Protein AF-A0A2P2LV57-F1 (afdb_monomer_lite)

Structure (mmCIF, N/CA/C/O backbone):
data_AF-A0A2P2LV57-F1
#
_entry.id   AF-A0A2P2LV57-F1
#
loop_
_atom_site.group_PDB
_atom_site.id
_atom_site.type_symbol
_atom_site.label_atom_id
_atom_site.label_alt_id
_atom_site.label_comp_id
_atom_site.label_asym_id
_atom_site.label_entity_id
_atom_site.label_seq_id
_atom_site.pdbx_PDB_ins_code
_atom_site.Cartn_x
_atom_site.Cartn_y
_atom_site.Cartn_z
_atom_site.occupancy
_atom_site.B_iso_or_equiv
_atom_site.auth_seq_id
_atom_site.auth_comp_id
_atom_site.auth_asym_id
_atom_site.auth_atom_id
_atom_site.pdbx_PDB_model_num
ATOM 1 N N . MET A 1 1 ? 23.166 -62.048 -5.701 1.00 37.84 1 MET A N 1
ATOM 2 C CA . MET A 1 1 ? 24.147 -61.042 -5.240 1.00 37.84 1 MET A CA 1
ATOM 3 C C . MET A 1 1 ? 23.402 -59.864 -4.621 1.00 37.84 1 MET A C 1
ATOM 5 O O . MET A 1 1 ? 22.600 -59.260 -5.305 1.00 37.84 1 MET A O 1
ATOM 9 N N . ARG A 1 2 ? 23.686 -59.619 -3.330 1.00 34.03 2 ARG A N 1
ATOM 10 C CA . ARG A 1 2 ? 23.732 -58.328 -2.598 1.00 34.03 2 ARG A CA 1
ATOM 11 C C . ARG A 1 2 ? 22.472 -57.437 -2.636 1.00 34.03 2 ARG A C 1
ATOM 13 O O . ARG A 1 2 ? 22.247 -56.729 -3.598 1.00 34.03 2 ARG A O 1
ATOM 20 N N . LYS A 1 3 ? 21.561 -57.564 -1.662 1.00 37.12 3 LYS A N 1
ATOM 21 C CA . LYS A 1 3 ? 21.576 -57.070 -0.256 1.00 37.12 3 LYS A CA 1
ATOM 22 C C . LYS A 1 3 ? 21.011 -55.647 -0.121 1.00 37.12 3 LYS A C 1
ATOM 24 O O . LYS A 1 3 ? 21.715 -54.661 -0.281 1.00 37.12 3 LYS A O 1
ATOM 29 N N . ASN A 1 4 ? 19.734 -55.634 0.261 1.00 41.62 4 ASN A N 1
ATOM 30 C CA . ASN A 1 4 ? 19.053 -54.649 1.094 1.00 41.62 4 ASN A CA 1
ATOM 31 C C . ASN A 1 4 ? 19.996 -54.116 2.196 1.00 41.62 4 ASN A C 1
ATOM 33 O O . ASN A 1 4 ? 20.520 -54.910 2.981 1.00 41.62 4 ASN A O 1
ATOM 37 N N . SER A 1 5 ? 20.228 -52.802 2.251 1.00 47.38 5 SER A N 1
ATOM 38 C CA . SER A 1 5 ? 20.906 -52.155 3.379 1.00 47.38 5 SER A CA 1
ATOM 39 C C . SER A 1 5 ? 20.078 -50.969 3.858 1.00 47.38 5 SER A C 1
ATOM 41 O O . SER A 1 5 ? 20.188 -49.855 3.347 1.00 47.38 5 SER A O 1
ATOM 43 N N . GLN A 1 6 ? 19.262 -51.239 4.872 1.00 46.84 6 GLN A N 1
ATOM 44 C CA . GLN A 1 6 ? 18.816 -50.248 5.837 1.00 46.84 6 GLN A CA 1
ATOM 45 C C . GLN A 1 6 ? 20.051 -49.501 6.363 1.00 46.84 6 GLN A C 1
ATOM 47 O O . GLN A 1 6 ? 20.927 -50.105 6.985 1.00 46.84 6 GLN A O 1
ATOM 52 N N . ARG A 1 7 ? 20.146 -48.195 6.100 1.00 37.72 7 ARG A N 1
ATOM 53 C CA . ARG A 1 7 ? 21.009 -47.311 6.885 1.00 37.72 7 ARG A CA 1
ATOM 54 C C . ARG A 1 7 ? 20.153 -46.710 7.987 1.00 37.72 7 ARG A C 1
ATOM 56 O O . ARG A 1 7 ? 19.257 -45.914 7.733 1.00 37.72 7 ARG A O 1
ATOM 63 N N . PHE A 1 8 ? 20.439 -47.170 9.195 1.00 36.84 8 PHE A N 1
ATOM 64 C CA . PHE A 1 8 ? 19.983 -46.611 10.453 1.00 36.84 8 PHE A CA 1
ATOM 65 C C . PHE A 1 8 ? 20.288 -45.106 10.492 1.00 36.84 8 PHE A C 1
ATOM 67 O O . PHE A 1 8 ? 21.449 -44.707 10.410 1.00 36.84 8 PHE A O 1
ATOM 74 N N . LEU A 1 9 ? 19.249 -44.281 10.617 1.00 39.88 9 LEU A N 1
ATOM 75 C CA . LEU A 1 9 ? 19.389 -42.908 11.093 1.00 39.88 9 LEU A CA 1
ATOM 76 C C . LEU A 1 9 ? 19.548 -42.966 12.621 1.00 39.88 9 LEU A C 1
ATOM 78 O O . LEU A 1 9 ? 18.747 -43.650 13.266 1.00 39.88 9 LEU A O 1
ATOM 82 N N . PRO A 1 10 ? 20.537 -42.291 13.230 1.00 39.66 10 PRO A N 1
ATOM 83 C CA . PRO A 1 10 ? 20.553 -42.138 14.676 1.00 39.66 10 PRO A CA 1
ATOM 84 C C . PRO A 1 10 ? 19.371 -41.258 15.102 1.00 39.66 10 PRO A C 1
ATOM 86 O O . PRO A 1 10 ? 19.130 -40.192 14.534 1.00 39.66 10 PRO A O 1
ATOM 89 N N . ALA A 1 11 ? 18.623 -41.730 16.098 1.00 51.03 11 ALA A N 1
ATOM 90 C CA . ALA A 1 11 ? 17.558 -40.986 16.751 1.00 51.03 11 ALA A CA 1
ATOM 91 C C . ALA A 1 11 ? 18.153 -39.773 17.485 1.00 51.03 11 ALA A C 1
ATOM 93 O O . ALA A 1 11 ? 18.814 -39.927 18.511 1.00 51.03 11 ALA A O 1
ATOM 94 N N . ILE A 1 12 ? 17.933 -38.572 16.949 1.00 51.97 12 ILE A N 1
ATOM 95 C CA . ILE A 1 12 ? 18.253 -37.309 17.624 1.00 51.97 12 ILE A CA 1
ATOM 96 C C . ILE A 1 12 ? 16.984 -36.853 18.371 1.00 51.97 12 ILE A C 1
ATOM 98 O O . ILE A 1 12 ? 15.911 -36.825 17.763 1.00 51.97 12 ILE A O 1
ATOM 102 N N . PRO A 1 13 ? 17.065 -36.533 19.677 1.00 40.16 13 PRO A N 1
ATOM 103 C CA . PRO A 1 13 ? 15.901 -36.219 20.498 1.00 40.16 13 PRO A CA 1
ATOM 104 C C . PRO A 1 13 ? 15.290 -34.857 20.141 1.00 40.16 13 PRO A C 1
ATOM 106 O O . PRO A 1 13 ? 15.976 -33.846 20.005 1.00 40.16 13 PRO A O 1
ATOM 109 N N . TRP A 1 14 ? 13.965 -34.855 20.012 1.00 41.84 14 TRP A N 1
ATOM 110 C CA . TRP A 1 14 ? 13.103 -33.695 19.784 1.00 41.84 14 TRP A CA 1
ATOM 111 C C . TRP A 1 14 ? 13.078 -32.790 21.030 1.00 41.84 14 TRP A C 1
ATOM 113 O O . TRP A 1 14 ? 12.651 -33.268 22.083 1.00 41.84 14 TRP A O 1
ATOM 123 N N . PRO A 1 15 ? 13.560 -31.524 20.956 1.00 43.12 15 PRO A N 1
ATOM 124 C CA . PRO A 1 15 ? 12.607 -30.402 21.013 1.00 43.12 15 PRO A CA 1
ATOM 125 C C . PRO A 1 15 ? 13.030 -29.087 20.292 1.00 43.12 15 PRO A C 1
ATOM 127 O O . PRO A 1 15 ? 12.667 -28.012 20.756 1.00 43.12 15 PRO A O 1
ATOM 130 N N . PHE A 1 16 ? 13.760 -29.110 19.164 1.00 41.38 16 PHE A N 1
ATOM 131 C CA . PHE A 1 16 ? 14.195 -27.863 18.474 1.00 41.38 16 PHE A CA 1
ATOM 132 C C . PHE A 1 16 ? 13.883 -27.760 16.969 1.00 41.38 16 PHE A C 1
ATOM 134 O O . PHE A 1 16 ? 14.469 -26.946 16.260 1.00 41.38 16 PHE A O 1
ATOM 141 N N . LEU A 1 17 ? 12.926 -28.533 16.455 1.00 43.00 17 LEU A N 1
ATOM 142 C CA . LEU A 1 17 ? 12.457 -28.386 15.074 1.00 43.00 17 LEU A CA 1
ATOM 143 C C . LEU A 1 17 ? 11.207 -27.503 15.037 1.00 43.00 17 LEU A C 1
ATOM 145 O O . LEU A 1 17 ? 10.077 -27.993 15.060 1.00 43.00 17 LEU A O 1
ATOM 149 N N . CYS A 1 18 ? 11.423 -26.188 14.953 1.00 35.00 18 CYS A N 1
ATOM 150 C CA . CYS A 1 18 ? 10.399 -25.284 14.445 1.00 35.00 18 CYS A CA 1
ATOM 151 C C . CYS A 1 18 ? 10.084 -25.723 13.007 1.00 35.00 18 CYS A C 1
ATOM 153 O O . CYS A 1 18 ? 10.922 -25.673 12.105 1.00 35.00 18 CYS A O 1
ATOM 155 N N . ARG A 1 19 ? 8.893 -26.290 12.839 1.00 41.78 19 ARG A N 1
ATOM 156 C CA . ARG A 1 19 ? 8.424 -26.959 11.632 1.00 41.78 19 ARG A CA 1
ATOM 157 C C . ARG A 1 19 ? 8.037 -25.915 10.581 1.00 41.78 19 ARG A C 1
ATOM 159 O O . ARG A 1 19 ? 6.862 -25.643 10.393 1.00 41.78 19 ARG A O 1
ATOM 166 N N . PHE A 1 20 ? 9.023 -25.397 9.857 1.00 37.25 20 PHE A N 1
ATOM 167 C CA . PHE A 1 20 ? 8.829 -24.801 8.531 1.00 37.25 20 PHE A CA 1
ATOM 168 C C . PHE A 1 20 ? 9.511 -25.677 7.478 1.00 37.25 20 PHE A C 1
ATOM 170 O O . PHE A 1 20 ? 10.464 -25.290 6.814 1.00 37.25 20 PHE A O 1
ATOM 177 N N . ALA A 1 21 ? 9.010 -26.902 7.321 1.00 39.16 21 ALA A N 1
ATOM 178 C CA . ALA A 1 21 ? 9.282 -27.691 6.127 1.00 39.16 21 ALA A CA 1
ATOM 179 C C . ALA A 1 21 ? 8.288 -27.273 5.032 1.00 39.16 21 ALA A C 1
ATOM 181 O O . ALA A 1 21 ? 7.356 -28.009 4.718 1.00 39.16 21 ALA A O 1
ATOM 182 N N . CYS A 1 22 ? 8.469 -26.078 4.466 1.00 34.94 22 CYS A N 1
ATOM 183 C CA . CYS A 1 22 ? 7.943 -25.793 3.136 1.00 34.94 22 CYS A CA 1
ATOM 184 C C . CYS A 1 22 ? 9.002 -26.274 2.141 1.00 34.94 22 CYS A C 1
ATOM 186 O O . CYS A 1 22 ? 9.924 -25.546 1.786 1.00 34.94 22 CYS A O 1
ATOM 188 N N . SER A 1 23 ? 8.926 -27.548 1.753 1.00 43.09 23 SER A N 1
ATOM 189 C CA . SER A 1 23 ? 9.643 -28.029 0.575 1.00 43.09 23 SER A CA 1
ATOM 190 C C . SER A 1 23 ? 8.968 -27.402 -0.645 1.00 43.09 23 SER A C 1
ATOM 192 O O . SER A 1 23 ? 7.948 -27.892 -1.122 1.00 43.09 23 SER A O 1
ATOM 194 N N . MET A 1 24 ? 9.492 -26.270 -1.108 1.00 43.91 24 MET A N 1
ATOM 195 C CA . MET A 1 24 ? 9.243 -25.790 -2.461 1.00 43.91 24 MET A CA 1
ATOM 196 C C . MET A 1 24 ? 10.588 -25.525 -3.119 1.00 43.91 24 MET A C 1
ATOM 198 O O . MET A 1 24 ? 11.259 -24.540 -2.826 1.00 43.91 24 MET A O 1
ATOM 202 N N . GLU A 1 25 ? 10.977 -26.421 -4.023 1.00 52.31 25 GLU A N 1
ATOM 203 C CA . GLU A 1 25 ? 11.909 -26.082 -5.092 1.00 52.31 25 GLU A CA 1
ATOM 204 C C . GLU A 1 25 ? 11.215 -25.033 -5.971 1.00 52.31 25 GLU A C 1
ATOM 206 O O . GLU A 1 25 ? 10.398 -25.345 -6.834 1.00 52.31 25 GLU A O 1
ATOM 211 N N . GLY A 1 26 ? 11.469 -23.763 -5.670 1.00 57.75 26 GLY A N 1
ATOM 212 C CA . GLY A 1 26 ? 10.948 -22.616 -6.399 1.00 57.75 26 GLY A CA 1
ATOM 213 C C . GLY A 1 26 ? 12.082 -21.654 -6.716 1.00 57.75 26 GLY A C 1
ATOM 214 O O . GLY A 1 26 ? 12.945 -21.399 -5.879 1.00 57.75 26 GLY A O 1
ATOM 215 N N . ILE A 1 27 ? 12.096 -21.123 -7.937 1.00 62.44 27 ILE A N 1
ATOM 216 C CA . ILE A 1 27 ? 13.044 -20.082 -8.338 1.00 62.44 27 ILE A CA 1
ATOM 217 C C . ILE A 1 27 ? 12.385 -18.733 -8.065 1.00 62.44 27 ILE A C 1
ATOM 219 O O . ILE A 1 27 ? 11.344 -18.419 -8.642 1.00 62.44 27 ILE A O 1
ATOM 223 N N . VAL A 1 28 ? 12.998 -17.924 -7.203 1.00 67.06 28 VAL A N 1
ATOM 224 C CA . VAL A 1 28 ? 12.581 -16.534 -6.997 1.00 67.06 28 VAL A CA 1
ATOM 225 C C . VAL A 1 28 ? 13.262 -15.672 -8.053 1.00 67.06 28 VAL A C 1
ATOM 227 O O . VAL A 1 28 ? 14.487 -15.634 -8.147 1.00 67.06 28 VAL A O 1
ATOM 230 N N . VAL A 1 29 ? 12.463 -14.975 -8.860 1.00 73.94 29 VAL A N 1
ATOM 231 C CA . VAL A 1 29 ? 12.963 -14.060 -9.891 1.00 73.94 29 VAL A CA 1
ATOM 232 C C . VAL A 1 29 ? 12.619 -12.635 -9.492 1.00 73.94 29 VAL A C 1
ATOM 234 O O . VAL A 1 29 ? 11.448 -12.264 -9.433 1.00 73.94 29 VAL A O 1
ATOM 237 N N . ARG A 1 30 ? 13.645 -11.808 -9.276 1.00 78.88 30 ARG A N 1
ATOM 238 C CA . ARG A 1 30 ? 13.463 -10.371 -9.063 1.00 78.88 30 ARG A CA 1
ATOM 239 C C . ARG A 1 30 ? 12.994 -9.714 -10.361 1.00 78.88 30 ARG A C 1
ATOM 241 O O . ARG A 1 30 ? 13.642 -9.837 -11.401 1.00 78.88 30 ARG A O 1
ATOM 248 N N . ARG A 1 31 ? 11.889 -8.975 -10.294 1.00 81.25 31 ARG A N 1
ATOM 249 C CA . ARG A 1 31 ? 11.412 -8.118 -11.384 1.00 81.25 31 ARG A CA 1
ATOM 250 C C . ARG A 1 31 ? 11.705 -6.669 -11.028 1.00 81.25 31 ARG A C 1
ATOM 252 O O . ARG A 1 31 ? 11.451 -6.245 -9.909 1.00 81.25 31 ARG A O 1
ATOM 259 N N . VAL A 1 32 ? 12.278 -5.931 -11.972 1.00 78.12 32 VAL A N 1
ATOM 260 C CA . VAL A 1 32 ? 12.609 -4.520 -11.765 1.00 78.12 32 VAL A CA 1
ATOM 261 C C . VAL A 1 32 ? 11.364 -3.678 -12.043 1.00 78.12 32 VAL A C 1
ATOM 263 O O . VAL A 1 32 ? 10.786 -3.753 -13.132 1.00 78.12 32 VAL A O 1
ATOM 266 N N . ILE A 1 33 ? 10.964 -2.900 -11.041 1.00 79.94 33 ILE A N 1
ATOM 267 C CA . ILE A 1 33 ? 9.961 -1.836 -11.127 1.00 79.94 33 ILE A CA 1
ATOM 268 C C . ILE A 1 33 ? 10.722 -0.500 -11.142 1.00 79.94 33 ILE A C 1
ATOM 270 O O . ILE A 1 33 ? 11.775 -0.413 -10.504 1.00 79.94 33 ILE A O 1
ATOM 274 N N . PRO A 1 34 ? 10.264 0.513 -11.900 1.00 79.88 34 PRO A N 1
ATOM 275 C CA . PRO A 1 34 ? 10.867 1.841 -11.867 1.00 79.88 34 PRO A 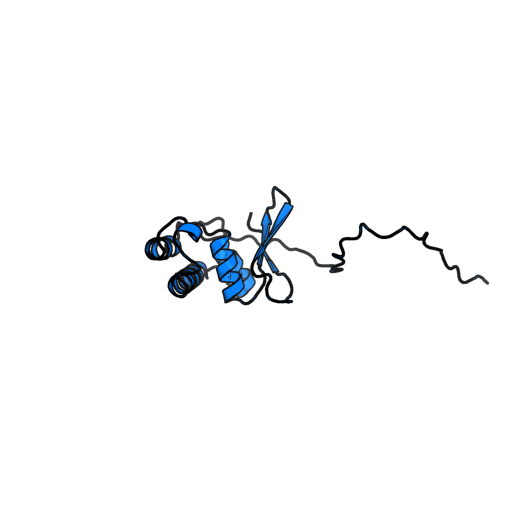CA 1
ATOM 276 C C . PRO A 1 34 ? 10.985 2.374 -10.434 1.00 79.88 34 PRO A C 1
ATOM 278 O O . PRO A 1 34 ? 10.079 2.201 -9.624 1.00 79.88 34 PRO A O 1
ATOM 281 N N . SER A 1 35 ? 12.114 3.015 -10.129 1.00 73.00 35 SER A N 1
ATOM 282 C CA . SER A 1 35 ? 12.397 3.605 -8.815 1.00 73.00 35 SER A CA 1
ATOM 283 C C . SER A 1 35 ? 11.687 4.954 -8.656 1.00 73.00 35 SER A C 1
ATOM 285 O O . SER A 1 35 ? 12.336 5.990 -8.522 1.00 73.00 35 SER A O 1
ATOM 287 N N . ASP A 1 36 ? 10.361 4.951 -8.741 1.00 81.44 36 ASP A N 1
ATOM 288 C CA . ASP A 1 36 ? 9.520 6.120 -8.496 1.00 81.44 36 ASP A CA 1
ATOM 289 C C . ASP A 1 36 ? 8.909 6.094 -7.083 1.00 81.44 36 ASP A C 1
ATOM 291 O O . ASP A 1 36 ? 8.989 5.104 -6.356 1.00 81.44 36 ASP A O 1
ATOM 295 N N . ASN A 1 37 ? 8.247 7.189 -6.704 1.00 83.06 37 ASN A N 1
ATOM 296 C CA . ASN A 1 37 ? 7.548 7.333 -5.420 1.00 83.06 37 ASN A CA 1
ATOM 297 C C . ASN A 1 37 ? 6.317 6.411 -5.284 1.00 83.06 37 ASN A C 1
ATOM 299 O O . ASN A 1 37 ? 5.622 6.427 -4.268 1.00 83.06 37 ASN A O 1
ATOM 303 N N . SER A 1 38 ? 6.024 5.621 -6.315 1.00 84.56 38 SER A N 1
ATOM 304 C CA . SER A 1 38 ? 4.883 4.718 -6.404 1.00 84.56 38 SER A CA 1
ATOM 305 C C . SER A 1 38 ? 5.303 3.254 -6.590 1.00 84.56 38 SER A C 1
ATOM 307 O O . SER A 1 38 ? 4.449 2.397 -6.839 1.00 84.56 38 SER A O 1
ATOM 309 N N . CYS A 1 39 ? 6.594 2.945 -6.417 1.00 85.25 39 CYS A N 1
ATOM 310 C CA . CYS A 1 39 ? 7.180 1.642 -6.712 1.00 85.25 39 CYS A CA 1
ATOM 311 C C . CYS A 1 39 ? 6.515 0.512 -5.919 1.00 85.25 39 CYS A C 1
ATOM 313 O O . CYS A 1 39 ? 6.263 -0.550 -6.480 1.00 85.25 39 CYS A O 1
ATOM 315 N N . LEU A 1 40 ? 6.148 0.763 -4.658 1.00 86.25 40 LEU A N 1
ATOM 316 C CA . LEU A 1 40 ? 5.451 -0.192 -3.798 1.00 86.25 40 LEU A CA 1
ATOM 317 C C . LEU A 1 40 ? 4.096 -0.594 -4.392 1.00 86.25 40 LEU A C 1
ATOM 319 O O . LEU A 1 40 ? 3.812 -1.780 -4.553 1.00 86.25 40 LEU A O 1
ATOM 323 N N . PHE A 1 41 ? 3.286 0.386 -4.791 1.00 88.19 41 PHE A N 1
ATOM 324 C CA . PHE A 1 41 ? 1.969 0.134 -5.373 1.00 88.19 41 PHE A CA 1
ATOM 325 C C . PHE A 1 41 ? 2.087 -0.519 -6.751 1.00 88.19 41 PHE A C 1
ATOM 327 O O . PHE A 1 41 ? 1.395 -1.492 -7.032 1.00 88.19 41 PHE A O 1
ATOM 334 N N . ASN A 1 42 ? 3.008 -0.045 -7.592 1.00 87.06 42 ASN A N 1
ATOM 335 C CA . ASN A 1 42 ? 3.253 -0.632 -8.909 1.00 87.06 42 ASN A CA 1
ATOM 336 C C . ASN A 1 42 ? 3.785 -2.070 -8.805 1.00 87.06 42 ASN A C 1
ATOM 338 O O . ASN A 1 42 ? 3.432 -2.919 -9.621 1.00 87.06 42 ASN A O 1
ATOM 342 N N . ALA A 1 43 ? 4.592 -2.377 -7.786 1.00 86.06 43 ALA A N 1
ATOM 343 C CA . ALA A 1 43 ? 5.062 -3.730 -7.526 1.00 86.06 43 ALA A CA 1
ATOM 344 C C . ALA A 1 43 ? 3.911 -4.645 -7.089 1.00 86.06 43 ALA A C 1
ATOM 346 O O . ALA A 1 43 ? 3.797 -5.757 -7.601 1.00 86.06 43 ALA A O 1
ATOM 347 N N . VAL A 1 44 ? 3.042 -4.183 -6.183 1.00 87.31 44 VAL A N 1
ATOM 348 C CA . VAL A 1 44 ? 1.851 -4.948 -5.777 1.00 87.31 44 VAL A CA 1
ATOM 349 C C . VAL A 1 44 ? 0.904 -5.147 -6.961 1.00 87.31 44 VAL A C 1
ATOM 351 O O . VAL A 1 44 ? 0.488 -6.275 -7.199 1.00 87.31 44 VAL A O 1
ATOM 354 N N . GLY A 1 45 ? 0.630 -4.107 -7.753 1.00 87.38 45 GLY A N 1
ATOM 355 C CA . GLY A 1 45 ? -0.203 -4.201 -8.958 1.00 87.38 45 GLY A CA 1
ATOM 356 C C . GLY A 1 45 ? 0.368 -5.152 -10.012 1.00 87.38 45 GLY A C 1
ATOM 357 O O . GLY A 1 45 ? -0.372 -5.904 -10.640 1.00 87.38 45 GLY A O 1
ATOM 358 N N . TYR A 1 46 ? 1.693 -5.208 -10.158 1.00 87.06 46 TYR A N 1
ATOM 359 C CA . TYR A 1 46 ? 2.330 -6.123 -11.101 1.00 87.06 46 TYR A CA 1
ATOM 360 C C . TYR A 1 46 ? 2.238 -7.592 -10.660 1.00 87.06 46 TYR A C 1
ATOM 362 O O . TYR A 1 46 ? 2.099 -8.489 -11.495 1.00 87.06 46 TYR A O 1
ATOM 370 N N . VAL A 1 47 ? 2.330 -7.857 -9.355 1.00 83.81 47 VAL A N 1
ATOM 371 C CA . VAL A 1 47 ? 2.140 -9.208 -8.797 1.00 83.81 47 VAL A CA 1
ATOM 372 C C . VAL A 1 47 ? 0.660 -9.608 -8.840 1.00 83.81 47 VAL A C 1
ATOM 374 O O . VAL A 1 47 ? 0.354 -10.747 -9.181 1.00 83.81 4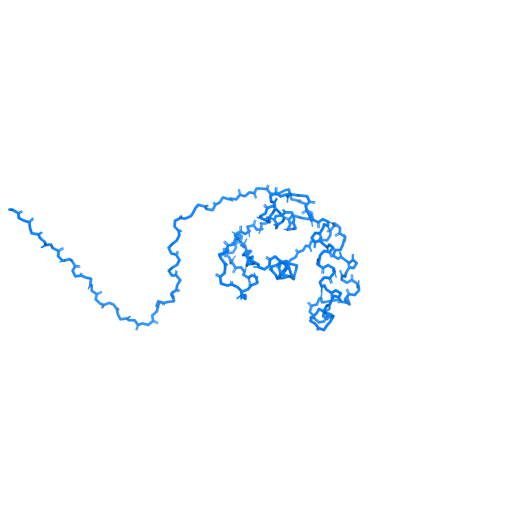7 VAL A O 1
ATOM 377 N N . MET A 1 48 ? -0.212 -8.645 -8.534 1.00 84.00 48 MET A N 1
ATOM 378 C CA . MET A 1 48 ? -1.675 -8.619 -8.649 1.00 84.00 48 MET A CA 1
ATOM 379 C C . MET A 1 48 ? -2.203 -9.079 -10.002 1.00 84.00 48 MET A C 1
ATOM 381 O O . MET A 1 48 ? -2.781 -10.150 -10.186 1.00 84.00 48 MET A O 1
ATOM 385 N N . ASP A 1 49 ? -1.994 -8.182 -10.949 1.00 83.69 49 ASP A N 1
ATOM 386 C CA . A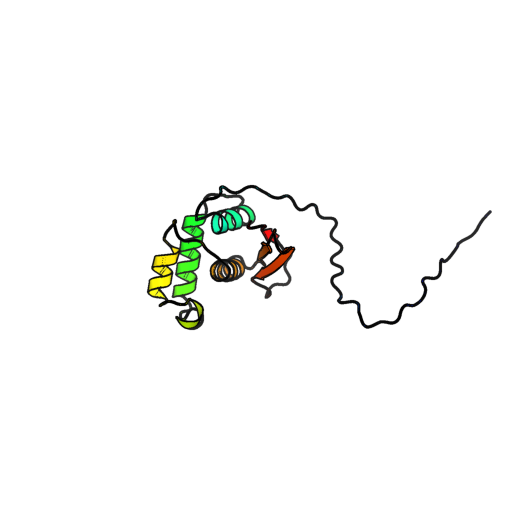SP A 1 49 ? -2.771 -8.077 -12.177 1.00 83.69 49 ASP A CA 1
ATOM 387 C C . ASP A 1 49 ? -1.854 -7.964 -13.396 1.00 83.69 49 ASP A C 1
ATOM 389 O O . ASP A 1 49 ? -2.313 -7.716 -14.507 1.00 83.69 49 ASP A O 1
ATOM 393 N N . HIS A 1 50 ? -0.541 -8.135 -13.193 1.00 84.19 50 HIS A N 1
ATOM 394 C CA . HIS A 1 50 ? 0.493 -7.983 -14.217 1.00 84.19 50 HIS A CA 1
ATOM 395 C C . HIS A 1 50 ? 0.565 -6.583 -14.844 1.00 84.19 50 HIS A C 1
ATOM 397 O O . HIS A 1 50 ? 1.152 -6.415 -15.914 1.00 84.19 50 HIS A O 1
ATOM 403 N N . ASP A 1 51 ? 0.067 -5.568 -14.132 1.00 83.75 51 ASP A N 1
ATOM 404 C CA . ASP A 1 51 ? 0.084 -4.168 -14.551 1.00 83.75 51 ASP A CA 1
ATOM 405 C C . ASP A 1 51 ? 0.957 -3.306 -13.621 1.00 83.75 51 ASP A C 1
ATOM 407 O O . ASP A 1 51 ? 0.837 -3.326 -12.397 1.00 83.75 51 ASP A O 1
ATOM 411 N N . LYS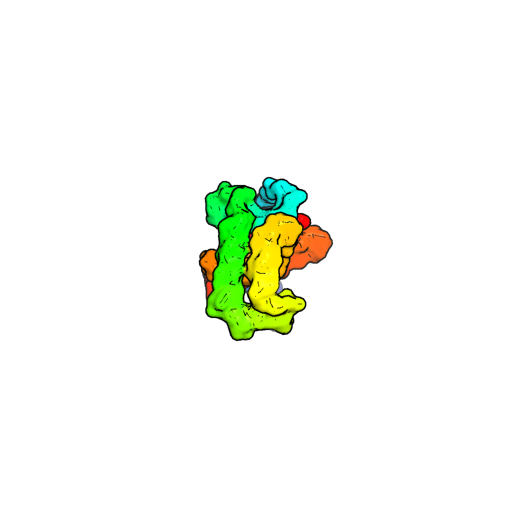 A 1 52 ? 1.863 -2.537 -14.229 1.00 80.75 52 LYS A N 1
ATOM 412 C CA . LYS A 1 52 ? 2.844 -1.674 -13.557 1.00 80.75 52 LYS A CA 1
ATOM 413 C C . LYS A 1 52 ? 2.364 -0.232 -13.374 1.00 80.75 52 LYS A C 1
ATOM 415 O O . LYS A 1 52 ? 3.161 0.589 -12.933 1.00 80.75 52 LYS A O 1
ATOM 420 N N . HIS A 1 53 ? 1.120 0.084 -13.732 1.00 85.19 53 HIS A N 1
ATOM 421 C CA . HIS A 1 53 ? 0.562 1.439 -13.675 1.00 85.19 53 HIS A CA 1
ATOM 422 C C . HIS A 1 53 ? -0.646 1.563 -12.737 1.00 85.19 53 HIS A C 1
ATOM 424 O O . HIS A 1 53 ? -1.337 2.579 -12.747 1.00 85.19 53 HIS A O 1
ATOM 430 N N . ARG A 1 54 ? -0.875 0.565 -11.873 1.00 85.50 54 ARG A N 1
ATOM 431 C CA . ARG A 1 54 ? -2.019 0.540 -10.946 1.00 85.50 54 ARG A CA 1
ATOM 432 C C . ARG A 1 54 ? -1.869 1.424 -9.708 1.00 85.50 54 ARG A C 1
ATOM 434 O O . ARG A 1 54 ? -2.794 1.480 -8.902 1.00 85.50 54 ARG A O 1
ATOM 441 N N . ALA A 1 55 ? -0.745 2.118 -9.519 1.00 87.44 55 ALA A N 1
ATOM 442 C CA . ALA A 1 55 ? -0.533 2.936 -8.324 1.00 87.44 55 ALA A CA 1
ATOM 443 C C . ALA A 1 55 ? -1.682 3.908 -7.980 1.00 87.44 55 ALA A C 1
ATOM 445 O O . ALA A 1 55 ? -2.074 3.929 -6.811 1.00 87.44 55 ALA A O 1
ATOM 446 N N . PRO A 1 56 ? -2.268 4.668 -8.929 1.00 90.69 56 PRO A N 1
ATOM 447 C CA . PRO A 1 56 ? -3.366 5.584 -8.615 1.00 90.69 56 PRO A CA 1
ATOM 448 C C . PRO A 1 56 ? -4.611 4.857 -8.092 1.00 90.69 56 PRO A C 1
ATOM 450 O O . PRO A 1 56 ? -5.219 5.292 -7.117 1.00 90.69 56 PRO A O 1
ATOM 453 N N . GLU A 1 57 ? -4.958 3.719 -8.696 1.00 91.44 57 GLU A N 1
ATOM 454 C CA . GLU A 1 57 ? -6.116 2.913 -8.297 1.00 91.44 57 GLU A CA 1
ATOM 455 C C . GLU A 1 57 ? -5.922 2.317 -6.900 1.00 91.44 57 GLU A C 1
ATOM 457 O O . GLU A 1 57 ? -6.815 2.385 -6.059 1.00 91.44 57 GLU A O 1
ATOM 462 N N . LEU A 1 58 ? -4.732 1.780 -6.614 1.00 91.31 58 LEU A N 1
ATOM 463 C CA . LEU A 1 58 ? -4.438 1.184 -5.309 1.00 91.31 58 LEU A CA 1
ATOM 464 C C . LEU A 1 58 ? -4.448 2.223 -4.187 1.00 91.31 58 LEU A C 1
ATOM 466 O O . LEU A 1 58 ? -4.940 1.936 -3.097 1.00 91.31 58 LEU A O 1
ATOM 470 N N . ARG A 1 59 ? -3.975 3.444 -4.454 1.00 93.38 59 ARG A N 1
ATOM 471 C CA . ARG A 1 59 ? -4.070 4.558 -3.498 1.00 93.38 59 ARG A CA 1
ATOM 472 C C . ARG A 1 59 ? -5.523 4.921 -3.192 1.00 93.38 59 ARG A C 1
ATOM 474 O O . ARG A 1 59 ? -5.854 5.154 -2.032 1.00 93.38 59 ARG A O 1
ATOM 481 N N . GLN A 1 60 ? -6.397 4.919 -4.200 1.00 93.50 60 GLN A N 1
ATOM 482 C CA . GLN A 1 60 ? -7.832 5.150 -4.001 1.00 93.50 60 GLN A CA 1
ATOM 483 C C . GLN A 1 60 ? -8.481 4.039 -3.172 1.00 93.50 60 GLN A C 1
ATOM 485 O O . GLN A 1 60 ? -9.262 4.333 -2.269 1.00 93.50 60 GLN A O 1
ATOM 490 N N . VAL A 1 61 ? -8.124 2.778 -3.429 1.00 93.56 61 VAL A N 1
ATOM 491 C CA . VAL A 1 61 ? -8.594 1.631 -2.635 1.00 93.56 61 VAL A CA 1
ATOM 492 C C . VAL A 1 61 ? -8.179 1.774 -1.171 1.00 93.56 61 VAL A C 1
ATOM 494 O O . VAL A 1 61 ? -9.004 1.571 -0.282 1.00 93.56 61 VAL A O 1
ATOM 497 N N . ILE A 1 62 ? -6.932 2.172 -0.907 1.00 93.69 62 ILE A N 1
ATOM 498 C CA . ILE A 1 62 ? -6.441 2.386 0.460 1.00 93.69 62 ILE A CA 1
ATOM 499 C C . ILE A 1 62 ? -7.199 3.524 1.140 1.00 93.69 62 ILE A C 1
ATOM 501 O O . ILE A 1 62 ? -7.671 3.347 2.260 1.00 93.69 62 ILE A O 1
ATOM 505 N N . ALA A 1 63 ? -7.369 4.665 0.467 1.00 93.69 63 ALA A N 1
ATOM 506 C CA . ALA A 1 63 ? -8.144 5.778 1.011 1.00 93.69 63 ALA A CA 1
ATOM 507 C C . ALA A 1 63 ? -9.585 5.348 1.341 1.00 93.69 63 ALA A C 1
ATOM 509 O O . ALA A 1 63 ? -10.079 5.626 2.430 1.00 93.69 63 ALA A O 1
ATOM 510 N N . ALA A 1 64 ? -10.240 4.601 0.448 1.00 93.38 64 ALA A N 1
ATOM 511 C CA . ALA A 1 64 ? -11.585 4.083 0.682 1.00 93.38 64 ALA A CA 1
ATOM 512 C C . ALA A 1 64 ? -11.643 3.116 1.878 1.00 93.38 64 ALA A C 1
ATOM 514 O O . ALA A 1 64 ? -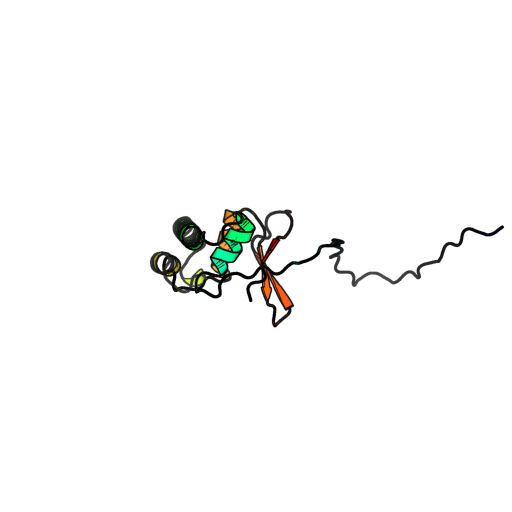12.559 3.207 2.695 1.00 93.38 64 ALA A O 1
ATOM 515 N N . ALA A 1 65 ? -10.654 2.229 2.020 1.00 92.81 65 ALA A N 1
ATOM 516 C CA . ALA A 1 65 ? -10.560 1.313 3.155 1.00 92.81 65 ALA A CA 1
ATOM 517 C C . ALA A 1 65 ? -10.380 2.069 4.483 1.00 92.81 65 ALA A C 1
ATOM 519 O O . ALA A 1 65 ? -11.061 1.764 5.463 1.00 92.81 65 ALA A O 1
ATOM 520 N N . VAL A 1 66 ? -9.532 3.099 4.497 1.00 92.62 66 VAL A N 1
ATOM 521 C CA . VAL A 1 66 ? -9.279 3.933 5.680 1.00 92.62 66 VAL A CA 1
ATOM 522 C C . VAL A 1 66 ? -10.522 4.714 6.106 1.00 92.62 66 VAL A C 1
ATOM 524 O O . VAL A 1 66 ? -10.824 4.760 7.29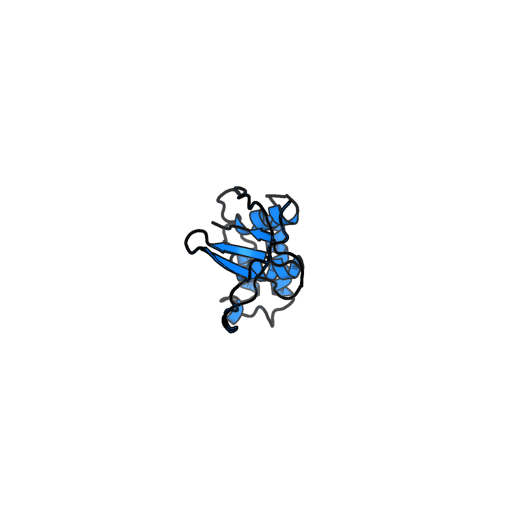9 1.00 92.62 66 VAL A O 1
ATOM 527 N N . VAL A 1 67 ? -11.283 5.264 5.154 1.00 92.62 67 VAL A N 1
ATOM 528 C CA . VAL A 1 67 ? -12.559 5.947 5.441 1.00 92.62 67 VAL A CA 1
ATOM 529 C C . VAL A 1 67 ? -13.635 4.968 5.918 1.00 92.62 67 VAL A C 1
ATOM 531 O O . VAL A 1 67 ? -14.489 5.339 6.720 1.00 92.62 67 VAL A O 1
ATOM 534 N N . SER A 1 68 ? -13.616 3.721 5.439 1.00 92.44 68 SER A N 1
ATOM 535 C CA . SER A 1 68 ? -14.642 2.730 5.784 1.00 92.44 68 SER A CA 1
ATOM 536 C C . SER A 1 68 ? -14.573 2.238 7.234 1.00 92.44 68 SER A C 1
ATOM 538 O O . SER A 1 68 ? -15.606 1.879 7.796 1.00 92.44 68 SER A O 1
ATOM 540 N N . ASP A 1 69 ? -13.385 2.251 7.849 1.00 90.56 69 ASP A N 1
ATOM 541 C CA . ASP A 1 69 ? -13.170 1.796 9.228 1.00 90.56 69 ASP A CA 1
ATOM 542 C C . ASP A 1 69 ? -12.326 2.801 10.039 1.00 90.56 69 ASP A C 1
ATOM 544 O O . ASP A 1 69 ? -11.156 2.556 10.357 1.00 90.56 69 ASP A O 1
ATOM 548 N N . PRO A 1 70 ? -12.907 3.953 10.416 1.00 89.19 70 PRO A N 1
ATOM 549 C CA . PRO A 1 70 ? -12.202 4.974 11.188 1.00 89.19 70 PRO A CA 1
ATOM 550 C C . PRO A 1 70 ? -11.890 4.530 12.627 1.00 89.19 70 PRO A C 1
ATOM 552 O O . PRO A 1 70 ? -11.062 5.151 13.293 1.00 89.19 70 PRO A O 1
ATOM 555 N N . ALA A 1 71 ? -12.530 3.464 13.123 1.00 90.31 71 ALA A N 1
ATOM 556 C CA . ALA A 1 71 ? -12.242 2.914 14.444 1.00 90.31 71 ALA A CA 1
ATOM 557 C C . ALA A 1 71 ? -10.890 2.183 14.452 1.00 90.31 71 ALA A C 1
ATOM 559 O O . ALA A 1 71 ? -10.073 2.407 15.354 1.00 90.31 71 ALA A O 1
ATOM 560 N N . LYS A 1 72 ? -10.634 1.356 13.427 1.00 89.50 72 LYS A N 1
ATOM 561 C CA . LYS A 1 72 ? -9.337 0.700 13.205 1.00 89.50 72 LYS A CA 1
ATOM 562 C C . LYS A 1 72 ? -8.275 1.706 12.762 1.00 89.50 72 LYS A C 1
ATOM 564 O O . LYS A 1 72 ? -7.196 1.752 13.351 1.00 89.50 72 LYS A O 1
ATOM 569 N N . TYR A 1 73 ? -8.586 2.537 11.768 1.00 90.88 73 TYR A N 1
ATOM 570 C CA . TYR A 1 73 ? -7.668 3.526 11.192 1.00 90.88 73 TYR A CA 1
ATOM 571 C C . TYR A 1 73 ? -7.818 4.893 11.867 1.00 90.88 73 TYR A C 1
ATOM 573 O O . TYR A 1 73 ? -8.192 5.893 11.249 1.00 90.88 73 TYR A O 1
ATOM 581 N N . ASN A 1 74 ? -7.537 4.913 13.168 1.00 90.75 74 ASN A N 1
ATOM 582 C CA . ASN A 1 74 ? -7.538 6.126 13.979 1.00 90.75 74 ASN A CA 1
ATOM 583 C C . ASN A 1 74 ? -6.177 6.847 13.935 1.00 90.75 74 ASN A C 1
ATOM 585 O O . ASN A 1 74 ? -5.186 6.329 13.417 1.00 90.75 74 ASN A O 1
ATOM 589 N N . GLU A 1 75 ? -6.120 8.042 14.523 1.00 90.69 75 GLU A N 1
ATOM 590 C CA . GLU A 1 75 ? -4.909 8.870 14.556 1.00 90.69 75 GLU A CA 1
ATOM 591 C C . GLU A 1 75 ? -3.716 8.180 15.232 1.00 90.69 75 GLU A C 1
ATOM 593 O O . GLU A 1 75 ? -2.583 8.365 14.801 1.00 90.69 75 GLU A O 1
ATOM 598 N N . ALA A 1 76 ? -3.944 7.328 16.236 1.00 89.81 76 ALA A N 1
ATOM 599 C CA . ALA A 1 76 ? -2.862 6.585 16.880 1.00 89.81 76 ALA A CA 1
ATOM 600 C C . ALA A 1 76 ? -2.269 5.500 15.964 1.00 89.81 76 ALA A C 1
ATOM 602 O O . ALA A 1 76 ? -1.086 5.188 16.076 1.00 89.81 76 ALA A O 1
ATOM 603 N N . PHE A 1 77 ? -3.073 4.935 15.058 1.00 89.12 77 PHE A N 1
ATOM 604 C CA . PHE A 1 77 ? -2.618 3.945 14.083 1.00 89.12 77 PHE A CA 1
ATOM 605 C C . PHE A 1 77 ? -1.935 4.595 12.871 1.00 89.12 77 PHE A C 1
ATOM 607 O O . PHE A 1 77 ? -0.898 4.119 12.417 1.00 89.12 77 PHE A O 1
ATOM 614 N N . LEU A 1 78 ? -2.507 5.687 12.353 1.00 88.94 78 LEU A N 1
ATOM 615 C CA . LEU A 1 78 ? -2.024 6.376 11.149 1.00 88.94 78 LEU A CA 1
ATOM 616 C C . LEU A 1 78 ? -0.937 7.426 11.438 1.00 88.94 78 LEU A C 1
ATOM 618 O O . LEU A 1 78 ? -0.239 7.860 10.524 1.00 88.94 78 LEU A O 1
ATOM 622 N N . GLY A 1 79 ? -0.816 7.879 12.688 1.00 89.62 79 GLY A N 1
ATOM 623 C CA . GLY A 1 79 ? 0.037 9.003 13.088 1.00 89.62 79 GLY A CA 1
ATOM 624 C C . GLY A 1 79 ? -0.493 10.380 12.667 1.00 89.62 79 GLY A C 1
ATOM 625 O O . GLY A 1 79 ? 0.190 11.381 12.868 1.00 89.62 79 GLY A O 1
ATOM 626 N N . MET A 1 80 ? -1.681 10.438 12.059 1.00 91.69 80 MET A N 1
ATOM 627 C CA . MET A 1 80 ? -2.369 11.662 11.646 1.00 91.69 80 MET A CA 1
ATOM 628 C C . MET A 1 80 ? -3.887 11.424 11.558 1.00 91.69 80 MET A C 1
ATOM 630 O O . MET A 1 80 ? -4.317 10.269 11.477 1.00 91.69 80 MET A O 1
ATOM 634 N N . PRO A 1 81 ? -4.717 12.482 11.541 1.00 93.12 81 PRO A N 1
ATOM 635 C CA . PRO A 1 81 ? -6.158 12.357 11.356 1.00 93.12 81 PRO A CA 1
ATOM 636 C C . PRO A 1 81 ? -6.528 11.577 10.088 1.00 93.12 81 PRO A C 1
ATOM 638 O O . PRO A 1 81 ? -5.909 11.745 9.038 1.00 93.12 81 PRO A O 1
ATOM 641 N N . ASN A 1 82 ? -7.583 10.763 10.174 1.00 92.06 82 ASN A N 1
ATOM 642 C CA . ASN A 1 82 ? -8.036 9.875 9.096 1.00 92.06 82 ASN A CA 1
ATOM 643 C C . ASN A 1 82 ? -8.255 10.617 7.760 1.00 92.06 82 ASN A C 1
ATOM 645 O O . ASN A 1 82 ? -7.715 10.214 6.731 1.00 92.06 82 ASN A O 1
ATOM 649 N N . GLU A 1 83 ? -8.955 11.756 7.785 1.00 91.06 83 GLU A N 1
ATOM 650 C CA . GLU A 1 83 ? -9.188 12.590 6.595 1.00 91.06 83 GLU A CA 1
ATOM 651 C C . GLU A 1 83 ? -7.880 13.109 5.981 1.00 91.06 83 GLU A C 1
ATOM 653 O O . GLU A 1 83 ? -7.703 13.099 4.760 1.00 91.06 83 GLU A O 1
ATOM 658 N N . GLN A 1 84 ? -6.934 13.520 6.831 1.00 93.38 84 GLN A N 1
ATOM 659 C CA . GLN A 1 84 ? -5.632 14.012 6.390 1.00 93.38 84 GLN A CA 1
ATOM 660 C C . GLN A 1 84 ? -4.808 12.892 5.751 1.00 93.38 84 GLN A C 1
ATOM 662 O O . GLN A 1 84 ? -4.185 13.111 4.712 1.00 93.38 84 GLN A O 1
ATOM 667 N N . TYR A 1 85 ? -4.853 11.687 6.320 1.00 93.69 85 TYR A N 1
ATOM 668 C CA . TYR A 1 85 ? -4.202 10.514 5.746 1.00 93.69 85 TYR A CA 1
ATOM 669 C C . TYR A 1 85 ? -4.792 10.150 4.379 1.00 93.69 85 TYR A C 1
ATOM 671 O O . TYR A 1 85 ? -4.049 9.853 3.446 1.00 93.69 85 TYR A O 1
ATOM 679 N N . CYS A 1 86 ? -6.114 10.237 4.218 1.00 92.44 86 CYS A N 1
ATOM 680 C CA . CYS A 1 86 ? -6.776 9.956 2.943 1.00 92.44 86 CYS A CA 1
ATOM 681 C C . CYS A 1 86 ? -6.353 10.921 1.830 1.00 92.44 86 CYS A C 1
ATOM 683 O O . CYS A 1 86 ? -6.204 10.501 0.683 1.00 92.44 86 CYS A O 1
ATOM 685 N N . ALA A 1 87 ? -6.141 12.200 2.152 1.00 92.69 87 ALA A N 1
ATOM 686 C CA . ALA A 1 87 ? -5.581 13.165 1.207 1.00 92.69 87 ALA A CA 1
ATOM 687 C C . ALA A 1 87 ? -4.088 12.902 0.945 1.00 92.69 87 ALA A C 1
ATOM 689 O O . ALA A 1 87 ? -3.635 12.977 -0.195 1.00 92.69 87 ALA A O 1
ATOM 690 N N . TRP A 1 88 ? -3.334 12.549 1.988 1.00 92.81 88 TRP A N 1
ATOM 691 C CA . TRP A 1 88 ? -1.906 12.256 1.902 1.00 92.81 88 TRP A CA 1
ATOM 692 C C . TRP A 1 88 ? -1.611 11.038 1.018 1.00 92.81 88 TRP A C 1
ATOM 694 O O . TRP A 1 88 ? -0.742 11.110 0.156 1.00 92.81 88 TRP A O 1
ATOM 704 N N . ILE A 1 89 ? -2.351 9.936 1.167 1.00 93.12 89 ILE A N 1
ATOM 705 C CA . ILE A 1 89 ? -2.070 8.699 0.423 1.00 93.12 89 ILE A CA 1
ATOM 706 C C . ILE A 1 89 ? -2.392 8.814 -1.072 1.00 93.12 89 ILE A C 1
ATOM 708 O O . ILE A 1 89 ? -1.795 8.112 -1.890 1.00 93.12 89 ILE A O 1
ATOM 712 N N . GLN A 1 90 ? -3.308 9.710 -1.446 1.00 90.88 90 GLN A N 1
ATOM 713 C CA . GLN A 1 90 ? -3.670 9.965 -2.842 1.00 90.88 90 GLN A CA 1
ATOM 714 C C . GLN A 1 90 ? -2.586 10.726 -3.617 1.00 90.88 90 GLN A C 1
ATOM 716 O O . GLN A 1 90 ? -2.565 10.664 -4.846 1.00 90.88 90 GLN A O 1
ATOM 721 N N . ASP A 1 91 ? -1.668 11.401 -2.926 1.00 89.94 91 ASP A N 1
ATOM 722 C CA . ASP A 1 91 ? -0.551 12.106 -3.546 1.00 89.94 91 ASP A CA 1
ATOM 723 C C . ASP A 1 91 ? 0.505 11.111 -4.064 1.00 89.94 91 ASP A C 1
ATOM 725 O O . ASP A 1 91 ? 1.091 10.326 -3.314 1.00 89.94 91 ASP A O 1
ATOM 729 N N . SER A 1 92 ? 0.768 11.159 -5.372 1.00 86.50 92 SER A N 1
ATOM 730 C CA . SER A 1 92 ? 1.725 10.290 -6.066 1.00 86.50 92 SER A CA 1
ATOM 731 C C . SER A 1 92 ? 3.172 10.440 -5.595 1.00 86.50 92 SER A C 1
ATOM 733 O O . SER A 1 92 ? 3.983 9.548 -5.856 1.00 86.50 92 SER A O 1
ATOM 735 N N . GLU A 1 93 ? 3.510 11.541 -4.921 1.00 86.81 93 GLU A N 1
ATOM 736 C CA . GLU A 1 93 ? 4.846 11.765 -4.368 1.00 86.81 93 GLU A CA 1
ATOM 737 C C . GLU A 1 93 ? 5.063 11.060 -3.026 1.00 86.81 93 GLU A C 1
ATOM 739 O O . GLU A 1 93 ? 6.207 10.883 -2.603 1.00 86.81 93 GLU A O 1
ATOM 744 N N . LYS A 1 94 ? 3.992 10.620 -2.357 1.00 87.44 94 LYS A N 1
ATOM 745 C CA . LYS A 1 94 ? 4.084 9.963 -1.050 1.00 87.44 94 LYS A CA 1
ATOM 746 C C . LYS A 1 94 ? 4.376 8.483 -1.185 1.00 87.44 94 LYS A C 1
ATOM 748 O O . LYS A 1 94 ? 3.735 7.786 -1.968 1.00 87.44 94 LYS A O 1
ATOM 753 N N . TRP A 1 95 ? 5.311 7.998 -0.383 1.00 85.94 95 TRP A N 1
ATOM 754 C CA . TRP A 1 95 ? 5.684 6.589 -0.361 1.00 85.94 95 TRP A CA 1
ATOM 755 C C . TRP A 1 95 ? 4.724 5.799 0.517 1.00 85.94 95 TRP A C 1
ATOM 757 O O . TRP A 1 95 ? 4.363 6.250 1.599 1.00 85.94 95 TRP A O 1
ATOM 767 N N . GLY A 1 96 ? 4.335 4.614 0.052 1.00 86.06 96 GLY A N 1
ATOM 768 C CA . GLY A 1 96 ? 3.650 3.645 0.901 1.00 86.06 96 GLY A CA 1
ATOM 769 C C . GLY A 1 96 ? 4.636 2.858 1.766 1.00 86.06 96 GLY A C 1
ATOM 770 O O . GLY A 1 96 ? 5.848 2.886 1.546 1.00 86.06 96 GLY A O 1
ATOM 771 N N . GLY A 1 97 ? 4.104 2.112 2.722 1.00 88.19 97 GLY A N 1
ATOM 772 C CA . GLY A 1 97 ? 4.849 1.263 3.635 1.00 88.19 97 GLY A CA 1
ATOM 773 C C . GLY A 1 97 ? 3.992 0.125 4.187 1.00 88.19 97 GLY A C 1
ATOM 774 O O . GLY A 1 97 ? 3.169 -0.468 3.491 1.00 88.19 97 GLY A O 1
ATOM 775 N N . ALA A 1 98 ? 4.224 -0.212 5.456 1.00 86.44 98 ALA A N 1
ATOM 776 C CA . ALA A 1 98 ? 3.615 -1.368 6.113 1.00 86.44 98 ALA A CA 1
ATOM 777 C C . ALA A 1 98 ? 2.082 -1.270 6.236 1.00 86.44 98 ALA A C 1
ATOM 779 O O . ALA A 1 98 ? 1.388 -2.279 6.101 1.00 86.44 98 ALA A O 1
ATOM 780 N N . ILE A 1 99 ? 1.546 -0.067 6.469 1.00 89.56 99 ILE A N 1
ATOM 781 C CA . ILE A 1 99 ? 0.100 0.153 6.613 1.00 89.56 99 ILE A CA 1
ATOM 782 C C . ILE A 1 99 ? -0.601 -0.156 5.290 1.00 89.56 99 ILE A C 1
ATOM 784 O O . ILE A 1 99 ? -1.543 -0.948 5.253 1.00 89.56 99 ILE A O 1
ATOM 788 N N . GLU A 1 100 ? -0.090 0.394 4.194 1.00 91.25 100 GLU A N 1
ATOM 789 C CA . GLU A 1 100 ? -0.620 0.208 2.849 1.00 91.25 100 GLU A CA 1
ATOM 790 C C . GLU A 1 100 ? -0.557 -1.264 2.436 1.00 91.25 100 GLU A C 1
ATOM 792 O O . GLU A 1 100 ? -1.537 -1.793 1.916 1.00 91.25 100 GLU A O 1
ATOM 797 N N . LEU A 1 101 ? 0.552 -1.956 2.725 1.00 88.88 101 LEU A N 1
ATOM 798 C CA . LEU A 1 101 ? 0.672 -3.393 2.463 1.00 88.88 101 LEU A CA 1
ATOM 799 C C . LEU A 1 101 ? -0.352 -4.212 3.252 1.00 88.88 101 LEU A C 1
ATOM 801 O O . LEU A 1 101 ? -0.942 -5.129 2.687 1.00 88.88 101 LEU A O 1
ATOM 805 N N . SER A 1 102 ? -0.602 -3.873 4.521 1.00 88.56 102 SER A N 1
ATOM 806 C CA . SER A 1 102 ? -1.612 -4.567 5.331 1.00 88.56 102 SER A CA 1
ATOM 807 C C . SER A 1 102 ? -3.023 -4.410 4.757 1.00 88.56 102 SER A C 1
ATOM 809 O O . SER A 1 102 ? -3.752 -5.391 4.638 1.00 88.56 102 SER A O 1
ATOM 811 N N . ILE A 1 103 ? -3.376 -3.200 4.315 1.00 90.88 103 ILE A N 1
ATOM 812 C CA . ILE A 1 103 ? -4.681 -2.902 3.714 1.00 90.88 103 ILE A CA 1
ATOM 813 C C . ILE A 1 103 ? -4.830 -3.611 2.368 1.00 90.88 103 ILE A C 1
ATOM 815 O O . ILE A 1 103 ? -5.874 -4.194 2.085 1.00 90.88 103 ILE A O 1
ATOM 819 N N . LEU A 1 104 ? -3.788 -3.584 1.533 1.00 89.69 104 LEU A N 1
ATOM 820 C CA . LEU A 1 104 ? -3.807 -4.246 0.231 1.00 89.69 104 LEU A CA 1
ATOM 821 C C . LEU A 1 104 ? -3.869 -5.770 0.369 1.00 89.69 104 LEU A C 1
ATOM 823 O O . LEU A 1 104 ? -4.569 -6.413 -0.410 1.00 89.69 104 LEU A O 1
ATOM 827 N N . ALA A 1 105 ? -3.187 -6.351 1.356 1.00 88.75 105 ALA A N 1
ATOM 828 C CA . ALA A 1 105 ? -3.274 -7.780 1.641 1.00 88.75 105 ALA A CA 1
ATOM 829 C C . ALA A 1 105 ? -4.716 -8.195 1.984 1.00 88.75 105 ALA A C 1
ATOM 831 O O . ALA A 1 105 ? -5.239 -9.155 1.410 1.00 88.75 105 ALA A O 1
ATOM 832 N N . ASP A 1 106 ? -5.384 -7.415 2.840 1.00 88.00 106 ASP A N 1
ATOM 833 C CA . ASP A 1 106 ? -6.793 -7.618 3.191 1.00 88.00 106 ASP A CA 1
ATOM 834 C C . ASP A 1 106 ? -7.710 -7.428 1.965 1.00 88.00 106 ASP A C 1
ATOM 836 O O . ASP A 1 106 ? -8.579 -8.262 1.709 1.00 88.00 106 ASP A O 1
ATOM 840 N N . TYR A 1 107 ? -7.482 -6.385 1.156 1.00 88.56 107 TYR A N 1
ATOM 841 C CA . TYR A 1 107 ? -8.264 -6.093 -0.054 1.00 88.56 107 TYR A CA 1
ATOM 842 C C . TYR A 1 107 ? -8.182 -7.207 -1.106 1.00 88.56 107 TYR A C 1
ATOM 844 O O . TYR A 1 107 ? -9.198 -7.609 -1.673 1.00 88.56 107 TYR A O 1
ATOM 852 N N . TYR A 1 108 ? -6.981 -7.732 -1.362 1.00 85.12 108 TYR A N 1
ATOM 853 C CA . TYR A 1 108 ? -6.783 -8.837 -2.303 1.00 85.12 108 TYR A CA 1
ATOM 854 C C . TYR A 1 108 ? -7.134 -10.206 -1.708 1.00 85.12 108 TYR A C 1
ATOM 856 O O . TYR A 1 108 ? -7.171 -11.192 -2.450 1.00 85.12 108 TYR A O 1
ATOM 864 N N . GLY A 1 109 ? -7.354 -10.291 -0.391 1.00 83.88 109 GLY A N 1
ATOM 865 C CA . GLY A 1 109 ? -7.528 -11.554 0.324 1.00 83.88 109 GLY A CA 1
ATOM 866 C C . GLY A 1 109 ? -6.316 -12.478 0.178 1.00 83.88 109 GLY A C 1
ATOM 867 O O . GLY A 1 109 ? -6.474 -13.694 0.045 1.00 83.88 109 GLY A O 1
ATOM 868 N N . ARG A 1 110 ? -5.107 -11.907 0.114 1.00 82.69 110 ARG A N 1
ATOM 869 C CA . ARG A 1 110 ? -3.848 -12.619 -0.157 1.00 82.69 110 ARG A CA 1
ATOM 870 C C . ARG A 1 110 ? -2.756 -12.139 0.779 1.00 82.69 110 ARG A C 1
ATOM 872 O O . ARG A 1 110 ? -2.659 -10.953 1.064 1.00 82.69 110 ARG A O 1
ATOM 879 N N . GLU A 1 111 ? -1.889 -13.059 1.186 1.00 83.50 111 GLU A N 1
ATOM 880 C CA . GLU A 1 111 ? -0.721 -12.701 1.983 1.00 83.50 111 GLU A CA 1
ATOM 881 C C . GLU A 1 111 ? 0.345 -12.027 1.110 1.00 83.50 111 GLU A C 1
ATOM 883 O O . GLU A 1 111 ? 0.708 -12.532 0.039 1.00 83.50 111 GLU A O 1
ATOM 888 N N . ILE A 1 112 ? 0.859 -10.894 1.585 1.00 84.62 112 ILE A N 1
ATOM 889 C CA . ILE A 1 112 ? 1.962 -10.169 0.957 1.00 84.62 112 ILE A CA 1
ATOM 890 C C . ILE A 1 112 ? 3.192 -10.307 1.844 1.00 84.62 112 ILE A C 1
ATOM 892 O O . ILE A 1 112 ? 3.167 -9.936 3.016 1.00 84.62 112 ILE A O 1
ATOM 896 N N . ALA A 1 113 ? 4.278 -10.815 1.269 1.00 82.50 113 ALA A N 1
ATOM 897 C CA . ALA A 1 113 ? 5.562 -10.920 1.943 1.00 82.50 113 ALA A CA 1
ATOM 898 C C . ALA A 1 113 ? 6.509 -9.830 1.426 1.00 82.50 113 ALA A C 1
ATOM 900 O O . ALA A 1 113 ? 6.893 -9.857 0.252 1.00 82.50 113 ALA A O 1
ATOM 901 N N . ALA A 1 114 ? 6.882 -8.890 2.295 1.00 83.75 114 ALA A N 1
ATOM 902 C CA . ALA A 1 114 ? 7.883 -7.868 2.014 1.00 83.75 114 ALA A CA 1
ATOM 903 C C . ALA A 1 114 ? 9.259 -8.356 2.474 1.00 83.75 114 ALA A C 1
ATOM 905 O O . ALA A 1 114 ? 9.448 -8.700 3.642 1.00 83.75 114 ALA A O 1
ATOM 906 N N . TYR A 1 115 ? 10.213 -8.395 1.548 1.00 80.06 115 TYR A N 1
ATOM 907 C CA . TYR A 1 115 ? 11.587 -8.807 1.829 1.00 80.06 115 TYR A CA 1
ATOM 908 C C . TYR A 1 115 ? 12.523 -7.614 1.834 1.00 80.06 115 TYR A C 1
ATOM 910 O O . TYR A 1 115 ? 12.704 -6.975 0.800 1.00 80.06 115 TYR A O 1
ATOM 918 N N . ASP A 1 116 ? 13.179 -7.392 2.967 1.00 78.62 116 ASP A N 1
ATOM 919 C CA . ASP A 1 116 ? 14.303 -6.474 3.060 1.00 78.62 116 ASP A CA 1
ATOM 920 C C . ASP A 1 116 ? 15.571 -7.179 2.560 1.00 78.62 116 ASP A C 1
ATOM 922 O O . ASP A 1 116 ? 16.058 -8.151 3.146 1.00 78.62 116 ASP A O 1
ATOM 926 N N . ILE A 1 117 ? 16.114 -6.677 1.453 1.00 73.94 117 ILE A N 1
ATOM 927 C CA . ILE A 1 117 ? 17.327 -7.209 0.824 1.00 73.94 117 ILE A CA 1
ATOM 928 C C . ILE A 1 117 ? 18.592 -6.998 1.661 1.00 73.94 117 ILE A C 1
ATOM 930 O O . ILE A 1 117 ? 19.544 -7.762 1.503 1.00 73.94 117 ILE A O 1
ATOM 934 N N . GLN A 1 118 ? 18.633 -5.978 2.520 1.00 73.44 118 GLN A N 1
ATOM 935 C CA . GLN A 1 118 ? 19.810 -5.652 3.324 1.00 73.44 118 GLN A CA 1
ATOM 936 C C . GLN A 1 118 ? 19.878 -6.536 4.564 1.00 73.44 118 GLN A C 1
ATOM 938 O O . GLN A 1 118 ? 20.935 -7.073 4.891 1.00 73.44 118 GLN A O 1
ATOM 943 N N . THR A 1 119 ? 18.745 -6.699 5.247 1.00 76.12 119 THR A N 1
ATOM 944 C CA . THR A 1 119 ? 18.678 -7.447 6.510 1.00 76.12 119 THR A CA 1
ATOM 945 C C . THR A 1 119 ? 18.224 -8.890 6.335 1.00 76.12 119 THR A C 1
ATOM 947 O O . THR A 1 119 ? 18.256 -9.660 7.294 1.00 76.12 119 THR A O 1
ATOM 950 N N . THR A 1 120 ? 17.814 -9.289 5.126 1.00 74.00 120 THR A N 1
ATOM 951 C CA . THR A 1 120 ? 17.191 -10.592 4.816 1.00 74.00 120 THR A CA 1
ATOM 952 C C . THR A 1 120 ? 15.923 -10.879 5.625 1.00 74.00 120 THR A C 1
ATOM 954 O O . THR A 1 120 ? 15.457 -12.019 5.694 1.00 74.00 120 THR A O 1
ATOM 957 N N . ARG A 1 121 ? 15.344 -9.842 6.238 1.00 75.94 121 ARG A N 1
ATOM 958 C CA . ARG A 1 121 ? 14.105 -9.931 7.000 1.00 75.94 121 ARG A CA 1
ATOM 959 C C . ARG A 1 121 ? 12.920 -10.076 6.051 1.00 75.94 121 ARG A C 1
ATOM 961 O O . ARG A 1 121 ? 12.867 -9.442 5.000 1.00 75.94 121 ARG A O 1
ATOM 968 N N . CYS A 1 122 ? 11.962 -10.905 6.453 1.00 81.38 122 CYS A N 1
ATOM 969 C CA . CYS A 1 122 ? 10.681 -11.058 5.782 1.00 81.38 122 CYS A CA 1
ATOM 970 C C . CYS A 1 122 ? 9.564 -10.615 6.724 1.00 81.38 122 CYS A C 1
ATOM 972 O O . CYS A 1 122 ? 9.425 -11.176 7.812 1.00 81.38 122 CYS A O 1
ATOM 974 N N . ASP A 1 123 ? 8.779 -9.635 6.290 1.00 82.38 123 ASP A N 1
ATOM 975 C CA . ASP A 1 123 ? 7.570 -9.193 6.974 1.00 82.38 123 ASP A CA 1
ATOM 976 C C . ASP A 1 123 ? 6.341 -9.669 6.193 1.00 82.38 123 ASP A C 1
ATOM 978 O O . ASP A 1 123 ? 6.216 -9.422 4.992 1.00 82.38 123 ASP A O 1
ATOM 982 N N . LEU A 1 124 ? 5.448 -10.383 6.879 1.00 83.38 124 LEU A N 1
ATOM 983 C CA . LEU A 1 124 ? 4.233 -10.962 6.306 1.00 83.38 124 LEU A CA 1
ATOM 984 C C . LEU A 1 124 ? 3.014 -10.119 6.688 1.00 83.38 124 LEU A C 1
ATOM 986 O O . LEU A 1 124 ? 2.806 -9.816 7.863 1.00 83.38 124 LEU A O 1
ATOM 990 N N . TYR A 1 125 ? 2.187 -9.794 5.699 1.00 84.12 125 TYR A N 1
ATOM 991 C CA . TYR A 1 125 ? 0.966 -9.005 5.845 1.00 84.12 125 TYR A CA 1
ATOM 992 C C . TYR A 1 125 ? -0.237 -9.816 5.349 1.00 84.12 125 TYR A C 1
ATOM 994 O O . TYR A 1 125 ? -0.182 -10.367 4.253 1.00 84.12 125 TYR A O 1
ATOM 1002 N N . GLY A 1 126 ? -1.329 -9.875 6.125 1.00 74.94 126 GLY A N 1
ATOM 1003 C CA . GLY A 1 126 ? -2.563 -10.582 5.734 1.00 74.94 126 GLY A CA 1
ATOM 1004 C C . GLY A 1 126 ? -2.656 -12.054 6.169 1.00 74.94 126 GLY A C 1
ATOM 1005 O O . GLY A 1 126 ? -3.295 -12.853 5.486 1.00 74.94 126 GLY A O 1
ATOM 1006 N N . GLN A 1 127 ? -2.055 -12.416 7.312 1.00 62.53 127 GLN A N 1
ATOM 1007 C CA . GLN A 1 127 ? -1.920 -13.785 7.866 1.00 62.53 127 GLN A CA 1
ATOM 1008 C C . GLN A 1 127 ? -3.237 -14.549 8.171 1.00 62.53 127 GLN A C 1
ATOM 1010 O O . GLN A 1 127 ? -3.224 -15.560 8.874 1.00 62.53 127 GLN A O 1
ATOM 1015 N N . VAL A 1 128 ? -4.393 -14.098 7.680 1.00 53.56 128 VAL A N 1
ATOM 1016 C CA . VAL A 1 128 ? -5.714 -14.654 8.026 1.00 53.56 128 VAL A CA 1
ATOM 1017 C C . VAL A 1 128 ? -6.188 -15.726 7.033 1.00 53.56 128 VAL A C 1
ATOM 1019 O O . VAL A 1 128 ? -7.145 -16.443 7.315 1.00 53.56 128 VAL A O 1
ATOM 1022 N N . SER A 1 129 ? -5.516 -15.915 5.891 1.00 48.34 129 SER A N 1
ATOM 1023 C CA . SER A 1 129 ? -5.910 -16.943 4.918 1.00 48.34 129 SER A CA 1
ATOM 1024 C C . SER A 1 129 ? -4.780 -17.931 4.630 1.00 48.34 129 SER A C 1
ATOM 1026 O O . SER A 1 129 ? -3.642 -17.556 4.381 1.00 48.34 129 SER A O 1
ATOM 1028 N N . ASN A 1 130 ? -5.114 -19.223 4.667 1.00 44.34 130 ASN A N 1
ATOM 1029 C CA . ASN A 1 130 ? -4.252 -20.389 4.436 1.00 44.34 130 ASN A CA 1
ATOM 1030 C C . ASN A 1 130 ? -3.786 -20.512 2.961 1.00 44.34 130 ASN A C 1
ATOM 1032 O O . ASN A 1 130 ? -3.771 -21.602 2.384 1.00 44.34 130 ASN A O 1
ATOM 1036 N N . THR A 1 131 ? -3.479 -19.388 2.311 1.00 41.28 131 THR A N 1
ATOM 1037 C CA . THR A 1 131 ? -3.295 -19.271 0.863 1.00 41.28 131 THR A CA 1
ATOM 1038 C C . THR A 1 131 ? -1.860 -18.854 0.546 1.00 41.28 131 THR A C 1
ATOM 1040 O O . THR A 1 131 ? -1.330 -17.925 1.141 1.00 41.28 131 THR A O 1
ATOM 1043 N N . ARG A 1 132 ? -1.234 -19.579 -0.393 1.00 45.12 132 ARG A N 1
ATOM 1044 C CA . ARG A 1 132 ? 0.173 -19.461 -0.825 1.00 45.12 132 ARG A CA 1
ATOM 1045 C C . ARG A 1 132 ? 0.701 -18.017 -0.898 1.00 45.12 132 ARG A C 1
ATOM 1047 O O . ARG A 1 132 ? 0.109 -17.174 -1.565 1.00 45.12 132 ARG A O 1
ATOM 1054 N N . MET A 1 133 ? 1.880 -17.840 -0.297 1.00 42.62 133 MET A N 1
ATOM 1055 C CA . MET A 1 133 ? 2.723 -16.642 -0.290 1.00 42.62 133 MET A CA 1
ATOM 1056 C C . MET A 1 133 ? 3.086 -16.157 -1.697 1.00 42.62 133 MET A C 1
ATOM 1058 O O . MET A 1 133 ? 3.525 -16.953 -2.533 1.00 42.62 133 MET A O 1
ATOM 1062 N N . PHE A 1 134 ? 2.999 -14.845 -1.924 1.00 47.66 134 PHE A N 1
ATOM 1063 C CA . PHE A 1 134 ? 3.609 -14.186 -3.078 1.00 47.66 134 PHE A CA 1
ATOM 1064 C C . PHE A 1 134 ? 4.663 -13.182 -2.598 1.00 47.66 134 PHE A C 1
ATOM 1066 O O . PHE A 1 134 ? 4.401 -12.302 -1.780 1.00 47.66 134 PHE A O 1
ATOM 1073 N N . TYR A 1 135 ? 5.887 -13.371 -3.088 1.00 48.94 135 TYR A N 1
ATOM 1074 C CA . TYR A 1 135 ? 7.089 -12.674 -2.644 1.00 48.94 135 TYR A CA 1
ATOM 1075 C C . TYR A 1 135 ? 7.216 -11.348 -3.397 1.00 48.94 135 TYR A C 1
ATOM 1077 O O . TYR A 1 135 ? 7.437 -11.361 -4.611 1.00 48.94 135 TYR A O 1
ATOM 1085 N N . ASN A 1 136 ? 7.112 -10.216 -2.697 1.00 46.72 136 ASN A N 1
ATOM 1086 C CA . ASN A 1 136 ? 7.502 -8.925 -3.250 1.00 46.72 136 ASN A CA 1
ATOM 1087 C C . ASN A 1 136 ? 8.791 -8.454 -2.569 1.00 46.72 136 ASN A C 1
ATOM 1089 O O . ASN A 1 136 ? 8.840 -8.187 -1.369 1.00 46.72 136 ASN A O 1
ATOM 1093 N N . VAL A 1 137 ? 9.866 -8.399 -3.353 1.00 45.88 137 VAL A N 1
ATOM 1094 C CA . VAL A 1 137 ? 11.143 -7.823 -2.930 1.00 45.88 137 VAL A CA 1
ATOM 1095 C C . VAL A 1 137 ? 11.056 -6.333 -3.221 1.00 45.88 137 VAL A C 1
ATOM 1097 O O . VAL A 1 137 ? 11.319 -5.905 -4.346 1.00 45.88 137 VAL A O 1
ATOM 1100 N N . ILE A 1 138 ? 10.635 -5.561 -2.224 1.00 46.41 138 ILE A N 1
ATOM 1101 C CA . ILE A 1 138 ? 10.725 -4.103 -2.271 1.00 46.41 138 ILE A CA 1
ATOM 1102 C C . ILE A 1 138 ? 12.121 -3.768 -1.748 1.00 46.41 138 ILE A C 1
ATOM 1104 O O . ILE A 1 138 ? 12.426 -4.027 -0.587 1.00 46.41 138 ILE A O 1
ATOM 1108 N N . GLY A 1 139 ? 12.989 -3.326 -2.657 1.00 37.19 139 GLY A N 1
ATOM 1109 C CA . GLY A 1 139 ? 14.349 -2.882 -2.356 1.00 37.19 139 GLY A CA 1
ATOM 1110 C C . GLY A 1 139 ? 14.422 -1.374 -2.251 1.00 37.19 139 GLY A C 1
ATOM 1111 O O . GLY A 1 139 ? 13.646 -0.718 -2.982 1.00 37.19 139 GLY A O 1
#

Foldseek 3Di:
DDDDDDDDDPDDDDDPDPDPPPPDPDDDDDDDQDPFLQRVVLLLVCLVPVGSPCSLVLLQLLLVLLVVCCVCNDCVNQVHHSVVVNVQSNDRNHHDDDSSQQSVCVVSVHKEWEADPVVRDIDIHNPPDPDDYDYRDDD

pLDDT: mean 74.25, std 20.02, range [34.03, 93.69]

Radius of gyration: 20.94 Å; chains: 1; bounding box: 39×75×36 Å

InterPro domains:
  IPR003323 OTU domain [PF02338] (34-123)
  IPR003323 OTU domain [PS50802] (28-139)
  IPR038765 Papain-like cysteine peptidase superfamily [SSF54001] (30-121)

Sequence (139 aa):
MRKNSQRFLPAIPWPFLCRFACSMEGIVVRRVIPSDNSCLFNAVGYVMDHDKHRAPELRQVIAAAVVSDPAKYNEAFLGMPNEQYCAWIQDSEKWGGAIELSILADYYGREIAAYDIQTTRCDLYGQVSNTRMFYNVIG

Secondary structure (DSSP, 8-state):
-------PPP-PPSS----------------PPP-STTHHHHHHHHHHHS-S--HHHHHHHHHHHHHH-TTTS-HHHHSS-HHHHHHHHH-TTSPP-HHHHHHHHHHHTS-EEEE-TTT--EEEE-TTS----EEE---

Organism: Rhizophora mucronata (NCBI:txid61149)